Protein AF-0000000075741223 (afdb_homodimer)

Nearest PDB structures (foldseek):
  8ovc-assembly1_G  TM=4.569E-01  e=7.855E+00  Mycolicibacterium smegmatis
  8ovc-assembly1_G  TM=4.566E-01  e=6.751E+00  Mycolicibacterium smegmatis

Radius of gyration: 23.53 Å; Cα contacts (8 Å, |Δi|>4): 176; chains: 2; bounding box: 23×79×62 Å

Organism: Mycobacterium marinum (strain ATCC BAA-535 / M) (NCBI:txid216594)

Secondary structure (DSSP, 8-state):
-----TTHHHHHHHHHHHHHHHHT-TT---PPPP------SHHHHHHHHHHHHHHHHHHHHHHHHHHHHHHHHHHHHHHHHHHHHHHHHH-/----GGGHHHHHHHHHHHHHHHHT-TT---PPPP------SHHHHHHHHHHHHHHHHHHHHHHHHHHHHHHHHHHHHHHHHHHHHHHHHH-

Structure (mmCIF, N/CA/C/O backbone):
data_AF-0000000075741223-model_v1
#
loop_
_entity.id
_entity.type
_entity.pdbx_description
1 polymer 'PE domain-containing protein'
#
loop_
_atom_site.group_PDB
_atom_site.id
_atom_site.type_symbol
_atom_site.label_atom_id
_atom_site.label_alt_id
_atom_site.label_comp_id
_atom_site.label_asym_id
_atom_site.label_entity_id
_atom_site.label_seq_id
_atom_site.pdbx_PDB_ins_code
_atom_site.Cartn_x
_atom_site.Cartn_y
_atom_site.Cartn_z
_atom_site.occupancy
_atom_site.B_iso_or_equiv
_atom_site.auth_seq_id
_atom_site.auth_comp_id
_atom_site.auth_asym_id
_atom_site.auth_atom_id
_atom_site.pdbx_PDB_model_num
ATOM 1 N N . MET A 1 1 ? 2.566 -30.75 -32.719 1 28.47 1 MET A N 1
ATOM 2 C CA . MET A 1 1 ? 3.549 -29.875 -32.094 1 28.47 1 MET A CA 1
ATOM 3 C C . MET A 1 1 ? 3.016 -29.297 -30.781 1 28.47 1 MET A C 1
ATOM 5 O O . MET A 1 1 ? 2.068 -28.516 -30.781 1 28.47 1 MET A O 1
ATOM 9 N N . THR A 1 2 ? 2.672 -30.25 -29.703 1 33.34 2 THR A N 1
ATOM 10 C CA . THR A 1 2 ? 2.078 -29.875 -28.422 1 33.34 2 THR A CA 1
ATOM 11 C C . THR A 1 2 ? 2.852 -28.719 -27.797 1 33.34 2 THR A C 1
ATOM 13 O O . THR A 1 2 ? 4.059 -28.812 -27.578 1 33.34 2 THR A O 1
ATOM 16 N N . SER A 1 3 ? 2.814 -27.625 -28.375 1 39.47 3 SER A N 1
ATOM 17 C CA . SER A 1 3 ? 3.516 -26.438 -27.922 1 39.47 3 SER A CA 1
ATOM 18 C C . SER A 1 3 ? 3.719 -26.453 -26.406 1 39.47 3 SER A C 1
ATOM 20 O O . SER A 1 3 ? 2.76 -26.594 -25.656 1 39.47 3 SER A O 1
ATOM 22 N N . PRO A 1 4 ? 4.867 -26.969 -25.828 1 39.59 4 PRO A N 1
ATOM 23 C CA . PRO A 1 4 ? 5.242 -27.203 -24.438 1 39.59 4 PRO A CA 1
ATOM 24 C C . PRO A 1 4 ? 4.684 -26.125 -23.5 1 39.59 4 PRO A C 1
ATOM 26 O O . PRO A 1 4 ? 4.762 -24.938 -23.797 1 39.59 4 PRO A O 1
ATOM 29 N N . LEU A 1 5 ? 3.531 -26.281 -22.75 1 46 5 LEU A N 1
ATOM 30 C CA . LEU A 1 5 ? 2.814 -25.703 -21.609 1 46 5 LEU A CA 1
ATOM 31 C C . LEU A 1 5 ? 3.789 -25.156 -20.578 1 46 5 LEU A C 1
ATOM 33 O O . LEU A 1 5 ? 3.443 -25.016 -19.406 1 46 5 LEU A O 1
ATOM 37 N N . THR A 1 6 ? 5.098 -25.266 -20.984 1 51.19 6 THR A N 1
ATOM 38 C CA . THR A 1 6 ? 6.238 -25.203 -20.062 1 51.19 6 THR A CA 1
ATOM 39 C C . THR A 1 6 ? 6.234 -23.875 -19.297 1 51.19 6 THR A C 1
ATOM 41 O O . THR A 1 6 ? 6.836 -23.781 -18.219 1 51.19 6 THR A O 1
ATOM 44 N N . VAL A 1 7 ? 5.859 -22.75 -19.875 1 55.31 7 VAL A N 1
ATOM 45 C CA . VAL A 1 7 ? 6.078 -21.422 -19.297 1 55.31 7 VAL A CA 1
ATOM 46 C C . VAL A 1 7 ? 5.219 -21.25 -18.047 1 55.31 7 VAL A C 1
ATOM 48 O O . VAL A 1 7 ? 5.625 -20.578 -17.094 1 55.31 7 VAL A O 1
ATOM 51 N N . SER A 1 8 ? 4.266 -22.422 -17.844 1 76.94 8 SER A N 1
ATOM 52 C CA . SER A 1 8 ? 3.271 -22.078 -16.828 1 76.94 8 SER A CA 1
ATOM 53 C C . SER A 1 8 ? 3.836 -22.266 -15.422 1 76.94 8 SER A C 1
ATOM 55 O O . SER A 1 8 ? 3.699 -21.375 -14.578 1 76.94 8 SER A O 1
ATOM 57 N N . ILE A 1 9 ? 4.754 -23.391 -15.406 1 83.31 9 ILE A N 1
ATOM 58 C CA . ILE A 1 9 ? 5.203 -23.625 -14.039 1 83.31 9 ILE A CA 1
ATOM 59 C C . ILE A 1 9 ? 6.312 -22.641 -13.68 1 83.31 9 ILE A C 1
ATOM 61 O O . ILE A 1 9 ? 6.258 -21.969 -12.641 1 83.31 9 ILE A O 1
ATOM 65 N N . PRO A 1 10 ? 7.23 -22.422 -14.695 1 86.25 10 PRO A N 1
ATOM 66 C CA . PRO A 1 10 ? 8.266 -21.438 -14.383 1 86.25 10 PRO A CA 1
ATOM 67 C C . PRO A 1 10 ? 7.707 -20.031 -14.188 1 86.25 10 PRO A C 1
ATOM 69 O O . PRO A 1 10 ? 8.18 -19.281 -13.328 1 86.25 10 PRO A O 1
ATOM 72 N N . SER A 1 11 ? 6.711 -19.688 -14.969 1 86.81 11 SER A N 1
ATOM 73 C CA . SER A 1 11 ? 6.086 -18.375 -14.859 1 86.81 11 SER A CA 1
ATOM 74 C C . SER A 1 11 ? 5.367 -18.219 -13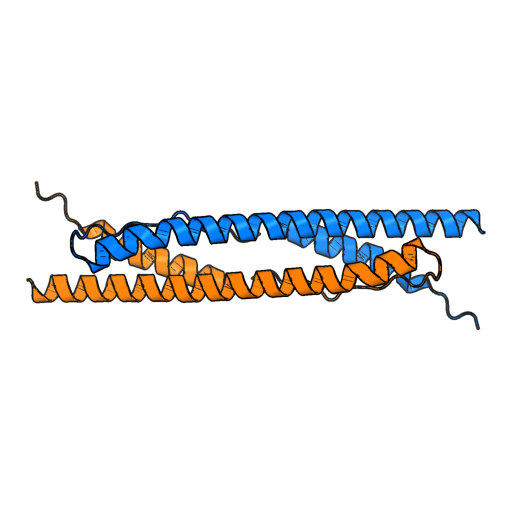.523 1 86.81 11 SER A C 1
ATOM 76 O O . SER A 1 11 ? 5.422 -17.156 -12.898 1 86.81 11 SER A O 1
ATOM 78 N N . LEU A 1 12 ? 4.695 -19.25 -13.094 1 88.94 12 LEU A N 1
ATOM 79 C CA . LEU A 1 12 ? 4.008 -19.219 -11.805 1 88.94 12 LEU A CA 1
ATOM 80 C C . LEU A 1 12 ? 5.008 -19.047 -10.664 1 88.94 12 LEU A C 1
ATOM 82 O O . LEU A 1 12 ? 4.766 -18.297 -9.719 1 88.94 12 LEU A O 1
ATOM 86 N N . ARG A 1 13 ? 6.074 -19.781 -10.82 1 91.62 13 ARG A N 1
ATOM 87 C CA . ARG A 1 13 ? 7.105 -19.688 -9.789 1 91.62 13 ARG A CA 1
ATOM 88 C C . ARG A 1 13 ? 7.719 -18.297 -9.75 1 91.62 13 ARG A C 1
ATOM 90 O O . ARG A 1 13 ? 7.973 -17.75 -8.672 1 91.62 13 ARG A O 1
ATOM 97 N N . THR A 1 14 ? 7.93 -17.766 -10.93 1 92.44 14 THR A N 1
ATOM 98 C CA . THR A 1 14 ? 8.492 -16.422 -11 1 92.44 14 THR A CA 1
ATOM 99 C C . THR A 1 14 ? 7.523 -15.398 -10.406 1 92.44 14 THR A C 1
ATOM 101 O O . THR A 1 14 ? 7.926 -14.539 -9.617 1 92.44 14 THR A O 1
ATOM 104 N N . ALA A 1 15 ? 6.25 -15.492 -10.734 1 91.62 15 ALA A N 1
ATOM 105 C CA . ALA A 1 15 ? 5.234 -14.586 -10.203 1 91.62 15 ALA A CA 1
ATOM 106 C C . ALA A 1 15 ? 5.141 -14.695 -8.688 1 91.62 15 ALA A C 1
ATOM 108 O O . ALA A 1 15 ? 5.047 -13.688 -7.988 1 91.62 15 ALA A O 1
ATOM 109 N N . ALA A 1 16 ? 5.145 -15.906 -8.219 1 94 16 ALA A N 1
ATOM 110 C CA . ALA A 1 16 ? 5.117 -16.125 -6.777 1 94 16 ALA A CA 1
ATOM 111 C C . ALA A 1 16 ? 6.305 -15.438 -6.102 1 94 16 ALA A C 1
ATOM 113 O O . ALA A 1 16 ? 6.152 -14.805 -5.059 1 94 16 ALA A O 1
ATOM 114 N N . GLY A 1 17 ? 7.449 -15.641 -6.73 1 95.56 17 GLY A N 1
ATOM 115 C CA . GLY A 1 17 ? 8.656 -15.039 -6.195 1 95.56 17 GLY A CA 1
ATOM 116 C C . GLY A 1 17 ? 8.602 -13.523 -6.172 1 95.56 17 GLY A C 1
ATOM 117 O O . GLY A 1 17 ? 9.062 -12.891 -5.219 1 95.56 17 GLY A O 1
ATOM 118 N N . GLU A 1 18 ? 8.07 -12.938 -7.168 1 94.25 18 GLU A N 1
ATOM 119 C CA . GLU A 1 18 ? 7.945 -11.484 -7.242 1 94.25 18 GLU A CA 1
ATOM 120 C C . GLU A 1 18 ? 7.004 -10.953 -6.164 1 94.25 18 GLU A C 1
ATOM 122 O O . GLU A 1 18 ? 7.316 -9.969 -5.492 1 94.25 18 GLU A O 1
ATOM 127 N N . LEU A 1 19 ? 5.867 -11.617 -5.996 1 95.62 19 LEU A N 1
ATOM 128 C CA . LEU A 1 19 ? 4.914 -11.203 -4.977 1 95.62 19 LEU A CA 1
ATOM 129 C C . LEU A 1 19 ? 5.5 -11.367 -3.58 1 95.62 19 LEU A C 1
ATOM 131 O O . LEU A 1 19 ? 5.281 -10.531 -2.705 1 95.62 19 LEU A O 1
ATOM 135 N N . PHE A 1 20 ? 6.23 -12.414 -3.41 1 97.12 20 PHE A N 1
ATOM 136 C CA . PHE A 1 20 ? 6.906 -12.641 -2.139 1 97.12 20 PHE A CA 1
ATOM 137 C C . PHE A 1 20 ? 7.898 -11.523 -1.843 1 97.12 20 PHE A C 1
ATOM 139 O O . PHE A 1 20 ? 7.93 -10.992 -0.731 1 97.12 20 PHE A O 1
ATOM 146 N N . ALA A 1 21 ? 8.625 -11.133 -2.848 1 96.25 21 ALA A N 1
ATOM 147 C CA . ALA A 1 21 ? 9.633 -10.086 -2.682 1 96.25 21 ALA A CA 1
ATOM 148 C C . ALA A 1 21 ? 8.992 -8.758 -2.301 1 96.25 21 ALA A C 1
ATOM 150 O O . ALA A 1 21 ? 9.492 -8.055 -1.417 1 96.25 21 ALA A O 1
ATOM 151 N N . ILE A 1 22 ? 7.902 -8.453 -2.896 1 95.12 22 ILE A N 1
ATOM 152 C CA . ILE A 1 22 ? 7.203 -7.211 -2.58 1 95.12 22 ILE A CA 1
ATOM 153 C C . ILE A 1 22 ? 6.684 -7.262 -1.146 1 95.12 22 ILE A C 1
ATOM 155 O O . ILE A 1 22 ? 6.859 -6.309 -0.381 1 95.12 22 ILE A O 1
ATOM 159 N N . SER A 1 23 ? 6.078 -8.383 -0.786 1 96.88 23 SER A N 1
ATOM 160 C CA . SER A 1 23 ? 5.387 -8.508 0.494 1 96.88 23 SER A CA 1
ATOM 161 C C . SER A 1 23 ? 6.375 -8.547 1.654 1 96.88 23 SER A C 1
ATOM 163 O O . SER A 1 23 ? 6.016 -8.242 2.793 1 96.88 23 SER A O 1
ATOM 165 N N . THR A 1 24 ? 7.621 -8.875 1.376 1 96.62 24 THR A N 1
ATOM 166 C CA . THR A 1 24 ? 8.586 -9.047 2.459 1 96.62 24 THR A CA 1
ATOM 167 C C . THR A 1 24 ? 9.695 -8 2.369 1 96.62 24 THR A C 1
ATOM 169 O O . THR A 1 24 ? 10.688 -8.078 3.092 1 96.62 24 THR A O 1
ATOM 172 N N . ALA A 1 25 ? 9.555 -7.078 1.472 1 92.5 25 ALA A N 1
ATOM 173 C CA . ALA A 1 25 ? 10.57 -6.047 1.272 1 92.5 25 ALA A CA 1
ATOM 174 C C . ALA A 1 25 ? 10.734 -5.191 2.525 1 92.5 25 ALA A C 1
ATOM 176 O O . ALA A 1 25 ? 9.742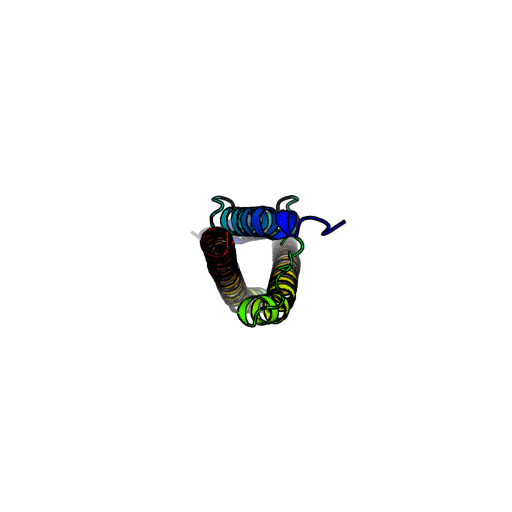 -4.793 3.148 1 92.5 25 ALA A O 1
ATOM 177 N N . ALA A 1 26 ? 11.914 -4.844 2.811 1 88.44 26 ALA A N 1
ATOM 178 C CA . ALA A 1 26 ? 12.211 -4.004 3.969 1 88.44 26 ALA A CA 1
ATOM 179 C C . ALA A 1 26 ? 11.688 -2.586 3.764 1 88.44 26 ALA A C 1
ATOM 181 O O . ALA A 1 26 ? 11.383 -1.884 4.73 1 88.44 26 ALA A O 1
ATOM 182 N N . ASP A 1 27 ? 11.562 -2.283 2.529 1 85.06 27 ASP A N 1
ATOM 183 C CA . ASP A 1 27 ? 11.18 -0.907 2.23 1 85.06 27 ASP A CA 1
ATOM 184 C C . ASP A 1 27 ? 9.703 -0.821 1.849 1 85.06 27 ASP A C 1
ATOM 186 O O . ASP A 1 27 ? 9.273 0.137 1.198 1 85.06 27 ASP A O 1
ATOM 190 N N . PHE A 1 28 ? 8.93 -1.905 2.275 1 92.25 28 PHE A N 1
ATOM 191 C CA . PHE A 1 28 ? 7.484 -1.735 2.148 1 92.25 28 PHE A CA 1
ATOM 192 C C . PHE A 1 28 ? 7.02 -0.486 2.887 1 92.25 28 PHE A C 1
ATOM 194 O O . PHE A 1 28 ? 7.453 -0.226 4.012 1 92.25 28 PHE A O 1
ATOM 201 N N . PRO A 1 29 ? 6.191 0.267 2.209 1 91.38 29 PRO A N 1
ATOM 202 C CA . PRO A 1 29 ? 5.879 1.568 2.805 1 91.38 29 PRO A CA 1
ATOM 203 C C . PRO A 1 29 ? 5.277 1.449 4.203 1 91.38 29 PRO A C 1
ATOM 205 O O . PRO A 1 29 ? 4.492 0.534 4.465 1 91.38 29 PRO A O 1
ATOM 208 N N . ARG A 1 30 ? 5.812 2.383 4.992 1 89.62 30 ARG A N 1
ATOM 209 C CA . ARG A 1 30 ? 5.227 2.611 6.309 1 89.62 30 ARG A CA 1
ATOM 210 C C . ARG A 1 30 ? 4.793 4.062 6.469 1 89.62 30 ARG A C 1
ATOM 212 O O . ARG A 1 30 ? 5.43 4.973 5.93 1 89.62 30 ARG A O 1
ATOM 219 N N . ILE A 1 31 ? 3.697 4.117 7.145 1 90.56 31 ILE A N 1
ATOM 220 C CA . ILE A 1 31 ? 3.189 5.461 7.395 1 90.56 31 ILE A CA 1
ATOM 221 C C . ILE A 1 31 ? 3.695 5.965 8.742 1 90.56 31 ILE A C 1
ATOM 223 O O . ILE A 1 31 ? 3.518 5.297 9.766 1 90.56 31 ILE A O 1
ATOM 227 N N . PRO A 1 32 ? 4.41 7.09 8.695 1 85.94 32 PRO A N 1
ATOM 228 C CA . PRO A 1 32 ? 4.918 7.641 9.953 1 85.94 32 PRO A CA 1
ATOM 229 C C . PRO A 1 32 ? 3.805 7.945 10.953 1 85.94 32 PRO A C 1
ATOM 231 O O . PRO A 1 32 ? 2.637 8.055 10.57 1 85.94 32 PRO A O 1
ATOM 234 N N . PRO A 1 33 ? 4.477 8.125 12.109 1 83.12 33 PRO A N 1
ATOM 235 C CA . PRO A 1 33 ? 3.475 8.578 13.086 1 83.12 33 PRO A CA 1
ATOM 236 C C . PRO A 1 33 ? 3.006 10.008 12.82 1 83.12 33 PRO A C 1
ATOM 238 O O . PRO A 1 33 ? 3.748 10.812 12.258 1 83.12 33 PRO A O 1
ATOM 241 N N . GLY A 1 34 ? 1.738 10.219 12.984 1 80.38 34 GLY A N 1
ATOM 242 C CA . GLY A 1 34 ? 1.125 11.516 12.766 1 80.38 34 GLY A CA 1
ATOM 243 C C . GLY A 1 34 ? 1.627 12.586 13.719 1 80.38 34 GLY A C 1
ATOM 244 O O . GLY A 1 34 ? 2.389 12.289 14.641 1 80.38 34 GLY A O 1
ATOM 245 N N . VAL A 1 35 ? 1.582 13.836 13.281 1 83.56 35 VAL A N 1
ATOM 246 C CA . VAL A 1 35 ? 1.829 15.008 14.125 1 83.56 35 VAL A CA 1
ATOM 247 C C . VAL A 1 35 ? 0.513 15.727 14.398 1 83.56 35 VAL A C 1
ATOM 249 O O . VAL A 1 35 ? -0.457 15.578 13.656 1 83.56 35 VAL A O 1
ATOM 252 N N . LEU A 1 36 ? 0.63 16.375 15.594 1 81.75 36 LEU A N 1
ATOM 253 C CA . LEU A 1 36 ? -0.555 17.156 15.938 1 81.75 36 LEU A CA 1
ATOM 254 C C . LEU A 1 36 ? -0.271 18.656 15.844 1 81.75 36 LEU A C 1
ATOM 256 O O . LEU A 1 36 ? 0.874 19.078 16 1 81.75 36 LEU A O 1
ATOM 260 N N . ALA A 1 37 ? -1.399 19.328 15.461 1 78.19 37 ALA A N 1
ATOM 261 C CA . ALA A 1 37 ? -1.332 20.781 15.523 1 78.19 37 ALA A CA 1
ATOM 262 C C . ALA A 1 37 ? -1.418 21.281 16.969 1 78.19 37 ALA A C 1
ATOM 264 O O . ALA A 1 37 ? -2.119 20.688 17.781 1 78.19 37 ALA A O 1
ATOM 265 N N . ILE A 1 38 ? -0.742 22.375 17.328 1 75.31 38 ILE A N 1
ATOM 266 C CA . ILE A 1 38 ? -0.696 22.875 18.703 1 75.31 38 ILE A CA 1
ATOM 267 C C . ILE A 1 38 ? -1.797 23.922 18.906 1 75.31 38 ILE A C 1
ATOM 269 O O . ILE A 1 38 ? -2.139 24.25 20.031 1 75.31 38 ILE A O 1
ATOM 273 N N . GLY A 1 39 ? -2.383 24.375 17.844 1 72.25 39 GLY A N 1
ATOM 274 C CA . GLY A 1 39 ? -3.379 25.422 17.953 1 72.25 39 GLY A CA 1
ATOM 275 C C . GLY A 1 39 ? -4.684 24.953 18.562 1 72.25 39 GLY A C 1
ATOM 276 O O . GLY A 1 39 ? -4.965 23.75 18.578 1 72.25 39 GLY A O 1
ATOM 277 N N . THR A 1 40 ? -5.371 25.922 19.203 1 79.69 40 THR A N 1
ATOM 278 C CA . THR A 1 40 ? -6.66 25.625 19.812 1 79.69 40 THR A CA 1
ATOM 279 C C . THR A 1 40 ? -7.805 26.156 18.953 1 79.69 40 THR A C 1
ATOM 281 O O . THR A 1 40 ? -8.977 26.031 19.312 1 79.69 40 THR A O 1
ATOM 284 N N . ASP A 1 41 ? -7.418 26.703 17.812 1 78.88 41 ASP A N 1
ATOM 285 C CA . ASP A 1 41 ? -8.445 27.203 16.906 1 78.88 41 ASP A CA 1
ATOM 286 C C . ASP A 1 41 ? -9.195 26.047 16.234 1 78.88 41 ASP A C 1
ATOM 288 O O . ASP A 1 41 ? -8.758 24.891 16.297 1 78.88 41 ASP A O 1
ATOM 292 N N . PRO A 1 42 ? -10.383 26.328 15.641 1 81.81 42 PRO A N 1
ATOM 293 C CA . PRO A 1 42 ? -11.211 25.281 15.062 1 81.81 42 PRO A CA 1
ATOM 294 C C . PRO A 1 42 ? -10.477 24.469 13.992 1 81.81 42 PRO A C 1
ATOM 296 O O . PRO A 1 42 ? -10.68 23.25 13.891 1 81.81 42 PRO A O 1
ATOM 299 N N . ALA A 1 43 ? -9.68 25 13.25 1 75.44 43 ALA A N 1
ATOM 300 C CA . ALA A 1 43 ? -8.93 24.281 12.219 1 75.44 43 ALA A CA 1
ATOM 301 C C . ALA A 1 43 ? -7.957 23.297 12.844 1 75.44 43 ALA A C 1
ATOM 303 O O . ALA A 1 43 ? -7.836 22.156 12.383 1 75.44 43 ALA A O 1
ATOM 304 N N . SER A 1 44 ? -7.305 23.688 13.859 1 79.94 44 SER A N 1
ATOM 305 C CA . SER A 1 44 ? -6.379 22.828 14.578 1 79.94 44 SER A CA 1
ATOM 306 C C . SER A 1 44 ? -7.113 21.641 15.219 1 79.94 44 SER A C 1
ATOM 308 O O . SER A 1 44 ? -6.648 20.5 15.148 1 79.94 44 SER A O 1
ATOM 310 N N . VAL A 1 45 ? -8.148 21.969 15.789 1 83.81 45 VAL A N 1
ATOM 311 C CA . VAL A 1 45 ? -8.945 20.938 16.453 1 83.81 45 VAL A CA 1
ATOM 312 C C . VAL A 1 45 ? -9.438 19.922 15.422 1 83.81 45 VAL A C 1
ATOM 314 O O . VAL A 1 45 ? -9.352 18.719 15.648 1 83.81 45 VAL A O 1
ATOM 317 N N . HIS A 1 46 ? -9.914 20.438 14.281 1 84.19 46 HIS A N 1
ATOM 318 C CA . HIS A 1 46 ? -10.375 19.578 13.203 1 84.19 46 HIS A CA 1
ATOM 319 C C . HIS A 1 46 ? -9.242 18.703 12.68 1 84.19 46 HIS A C 1
ATOM 321 O O . HIS A 1 46 ? -9.422 17.5 12.492 1 84.19 46 HIS A O 1
ATOM 327 N N . PHE A 1 47 ? -8.109 19.281 12.492 1 83.69 47 PHE A N 1
ATOM 328 C CA . PHE A 1 47 ? -6.938 18.547 12.031 1 83.69 47 PHE A CA 1
ATOM 329 C C . PHE A 1 47 ? -6.566 17.438 13.008 1 83.69 47 PHE A C 1
ATOM 331 O O . PHE A 1 47 ? -6.312 16.297 12.609 1 83.69 47 PHE A O 1
ATOM 338 N N . ASN A 1 48 ? -6.535 17.734 14.258 1 86.12 48 ASN A N 1
ATOM 339 C CA . ASN A 1 48 ? -6.105 16.797 15.297 1 86.12 48 ASN A CA 1
ATOM 340 C C . ASN A 1 48 ? -7.105 15.664 15.477 1 86.12 48 ASN A C 1
ATOM 342 O O . ASN A 1 48 ? -6.734 14.57 15.914 1 86.12 48 ASN A O 1
ATOM 346 N N . ARG A 1 49 ? -8.266 15.914 15.039 1 88.12 49 ARG A N 1
ATOM 347 C CA . ARG A 1 49 ? -9.289 14.875 15.125 1 88.12 49 ARG A CA 1
ATOM 348 C C . ARG A 1 49 ? -9.203 13.922 13.938 1 88.12 49 ARG A C 1
ATOM 350 O O . ARG A 1 49 ? -9.297 12.703 14.109 1 88.12 49 ARG A O 1
ATOM 357 N N . LEU A 1 50 ? -8.883 14.406 12.766 1 86.88 50 LEU A N 1
ATOM 358 C CA . LEU A 1 50 ? -9.039 13.609 11.555 1 86.88 50 LEU A CA 1
ATOM 359 C C . LEU A 1 50 ? -7.711 12.977 11.141 1 86.88 50 LEU A C 1
ATOM 361 O O . LEU A 1 50 ? -7.68 11.828 10.695 1 86.88 50 LEU A O 1
ATOM 365 N N . SER A 1 51 ? -6.648 13.68 11.414 1 89.5 51 SER A N 1
ATOM 366 C CA . SER A 1 51 ? -5.371 13.273 10.844 1 89.5 51 SER A CA 1
ATOM 367 C C . SER A 1 51 ? -4.887 11.961 11.445 1 89.5 51 SER A C 1
ATOM 369 O O . SER A 1 51 ? -4.543 11.023 10.719 1 89.5 51 SER A O 1
ATOM 371 N N . PRO A 1 52 ? -4.941 11.82 12.82 1 88.5 52 PRO A N 1
ATOM 372 C CA . PRO A 1 52 ? -4.484 10.555 13.391 1 88.5 52 PRO A CA 1
ATOM 373 C C . PRO A 1 52 ? -5.332 9.367 12.945 1 88.5 52 PRO A C 1
ATOM 375 O O . PRO A 1 52 ? -4.801 8.281 12.68 1 88.5 52 PRO A O 1
ATOM 378 N N . ALA A 1 53 ? -6.555 9.602 12.828 1 91.69 53 ALA A N 1
ATOM 379 C CA . ALA A 1 53 ? -7.453 8.523 12.414 1 91.69 53 ALA A CA 1
ATOM 380 C C . ALA A 1 53 ? -7.188 8.125 10.969 1 91.69 53 ALA A C 1
ATOM 382 O O . ALA A 1 53 ? -7.164 6.934 10.641 1 91.69 53 ALA A O 1
ATOM 383 N N . MET A 1 54 ? -6.953 9.078 10.188 1 94.06 54 MET A N 1
ATOM 384 C CA . MET A 1 54 ? -6.684 8.82 8.773 1 94.06 54 MET A CA 1
ATOM 385 C C . MET A 1 54 ? -5.355 8.086 8.609 1 94.06 54 MET A C 1
ATOM 387 O O . MET A 1 54 ? -5.277 7.098 7.867 1 94.06 54 MET A O 1
ATOM 391 N N . LEU A 1 55 ? -4.434 8.523 9.297 1 94.12 55 LEU A N 1
ATOM 392 C CA . LEU A 1 55 ? -3.121 7.887 9.211 1 94.12 55 LEU A CA 1
ATOM 393 C C . LEU A 1 55 ? -3.182 6.445 9.711 1 94.12 55 LEU A C 1
ATOM 395 O O . LEU A 1 55 ? -2.578 5.551 9.109 1 94.12 55 LEU A O 1
ATOM 399 N N . GLY A 1 56 ? -3.875 6.23 10.789 1 93.88 56 GLY A N 1
ATOM 400 C CA . GLY A 1 56 ? -4.059 4.887 11.305 1 93.88 56 GLY A CA 1
ATOM 401 C C . GLY A 1 56 ? -4.75 3.957 10.328 1 93.88 56 GLY A C 1
ATOM 402 O O . GLY A 1 56 ? -4.328 2.814 10.141 1 93.88 56 GLY A O 1
ATOM 403 N N . THR A 1 57 ? -5.797 4.477 9.711 1 95.94 57 THR A N 1
ATOM 404 C CA . THR A 1 57 ? -6.559 3.705 8.727 1 95.94 57 THR A CA 1
ATOM 405 C C . THR A 1 57 ? -5.688 3.346 7.531 1 95.94 57 THR A C 1
ATOM 407 O O . THR A 1 57 ? -5.699 2.201 7.066 1 95.94 57 THR A O 1
ATOM 410 N N . LEU A 1 58 ? -4.91 4.285 7.121 1 96.06 58 LEU A N 1
ATOM 411 C CA . LEU A 1 58 ? -4.047 4.059 5.965 1 96.06 58 LEU A CA 1
ATOM 412 C C . LEU A 1 58 ? -2.961 3.037 6.289 1 96.06 58 LEU A C 1
ATOM 414 O O . LEU A 1 58 ? -2.629 2.191 5.457 1 96.06 58 LEU A O 1
ATOM 418 N N . ASN A 1 59 ? -2.48 3.115 7.465 1 95.62 59 ASN A N 1
ATOM 419 C CA . ASN A 1 59 ? -1.484 2.139 7.895 1 95.62 59 ASN A CA 1
ATOM 420 C C . ASN A 1 59 ? -2.066 0.729 7.941 1 95.62 59 ASN A C 1
ATOM 422 O O . ASN A 1 59 ? -1.433 -0.224 7.488 1 95.62 59 ASN A O 1
ATOM 426 N N . ALA A 1 60 ? -3.18 0.613 8.438 1 96.69 60 ALA A N 1
ATOM 427 C CA . ALA A 1 60 ? -3.834 -0.69 8.531 1 96.69 60 ALA A CA 1
ATOM 428 C C . ALA A 1 60 ? -4.121 -1.256 7.141 1 96.69 60 ALA A C 1
ATOM 430 O O . ALA A 1 60 ? -3.975 -2.459 6.91 1 96.69 60 ALA A O 1
ATOM 431 N N . ARG A 1 61 ? -4.484 -0.413 6.27 1 97.31 61 ARG A N 1
ATOM 432 C CA . ARG A 1 61 ? -4.781 -0.85 4.91 1 97.31 61 ARG A CA 1
ATOM 433 C C . ARG A 1 61 ? -3.512 -1.302 4.191 1 97.31 61 ARG A C 1
ATOM 435 O O . ARG A 1 61 ? -3.523 -2.297 3.467 1 97.31 61 ARG A O 1
ATOM 442 N N . LEU A 1 62 ? -2.477 -0.607 4.465 1 96.69 62 LEU A N 1
ATOM 443 C CA . LEU A 1 62 ? -1.199 -0.993 3.877 1 96.69 62 LEU A CA 1
ATOM 444 C C . LEU A 1 62 ? -0.748 -2.352 4.402 1 96.69 62 LEU A C 1
ATOM 446 O O . LEU A 1 62 ? -0.311 -3.207 3.629 1 96.69 62 LEU A O 1
ATOM 450 N N . LEU A 1 63 ? -0.938 -2.58 5.633 1 96.44 63 LEU A N 1
ATOM 451 C CA . LEU A 1 63 ? -0.559 -3.85 6.246 1 96.44 63 LEU A CA 1
ATOM 452 C C . LEU A 1 63 ? -1.421 -4.988 5.711 1 96.44 63 LEU A C 1
ATOM 454 O O . LEU A 1 63 ? -0.923 -6.094 5.477 1 96.44 63 LEU A O 1
ATOM 458 N N . ALA A 1 64 ? -2.643 -4.734 5.512 1 97.44 64 ALA A N 1
ATOM 459 C CA . ALA A 1 64 ? -3.549 -5.746 4.98 1 97.44 64 ALA A CA 1
ATOM 460 C C . ALA A 1 64 ? -3.16 -6.137 3.557 1 97.44 64 ALA A C 1
ATOM 462 O O . ALA A 1 64 ? -3.229 -7.312 3.189 1 97.44 64 ALA A O 1
ATOM 463 N N . ILE A 1 65 ? -2.77 -5.156 2.777 1 97.31 65 ILE A N 1
ATOM 464 C CA . ILE A 1 65 ? -2.322 -5.438 1.418 1 97.31 65 ILE A CA 1
ATOM 465 C C . ILE A 1 65 ? -1.045 -6.273 1.457 1 97.31 65 ILE A C 1
ATOM 467 O O . ILE A 1 65 ? -0.904 -7.242 0.704 1 97.31 65 ILE A O 1
ATOM 471 N N . GLN A 1 66 ? -0.175 -5.93 2.318 1 96.69 66 GLN A N 1
ATOM 472 C CA . GLN A 1 66 ? 1.068 -6.676 2.477 1 96.69 66 GLN A CA 1
ATOM 473 C C . GLN A 1 66 ? 0.792 -8.141 2.803 1 96.69 66 GLN A C 1
ATOM 475 O O . GLN A 1 66 ? 1.374 -9.039 2.191 1 96.69 66 GLN A O 1
ATOM 480 N N . LYS A 1 67 ? -0.069 -8.398 3.674 1 97.69 67 LYS A N 1
ATOM 481 C CA . LYS A 1 67 ? -0.427 -9.758 4.07 1 97.69 67 LYS A CA 1
ATOM 482 C C . LYS A 1 67 ? -1.09 -10.508 2.922 1 97.69 67 LYS A C 1
ATOM 484 O O . LYS A 1 67 ? -0.827 -11.695 2.715 1 97.69 67 LYS A O 1
ATOM 489 N N . ALA A 1 68 ? -1.928 -9.836 2.223 1 96.75 68 ALA A N 1
ATOM 490 C CA . ALA A 1 68 ? -2.611 -10.461 1.091 1 96.75 68 ALA A CA 1
ATOM 491 C C . ALA A 1 68 ? -1.618 -10.859 0.005 1 96.75 68 ALA A C 1
ATOM 493 O O . ALA A 1 68 ? -1.739 -11.938 -0.586 1 96.75 68 ALA A O 1
ATOM 494 N N . LEU A 1 69 ? -0.653 -10.008 -0.261 1 96.5 69 LEU A N 1
ATOM 495 C CA . LEU A 1 69 ? 0.383 -10.32 -1.24 1 96.5 69 LEU A CA 1
ATOM 496 C C . LEU A 1 69 ? 1.187 -11.547 -0.815 1 96.5 69 LEU A C 1
ATOM 498 O O . LEU A 1 69 ? 1.488 -12.406 -1.64 1 96.5 69 LEU A O 1
ATOM 502 N N . PHE A 1 70 ? 1.474 -11.641 0.424 1 97.31 70 PHE A N 1
ATOM 503 C CA . PHE A 1 70 ? 2.221 -12.773 0.962 1 97.31 70 PHE A CA 1
ATOM 504 C C . PHE A 1 70 ? 1.442 -14.07 0.782 1 97.31 70 PHE A C 1
ATOM 506 O O . PHE A 1 70 ? 1.992 -15.07 0.315 1 97.31 70 PHE A O 1
ATOM 513 N N . GLN A 1 71 ? 0.18 -13.984 1.079 1 94.88 71 GLN A N 1
ATOM 514 C CA . GLN A 1 71 ? -0.654 -15.18 0.968 1 94.88 71 GLN A CA 1
ATOM 515 C C . GLN A 1 71 ? -0.818 -15.594 -0.49 1 94.88 71 GLN A C 1
ATOM 517 O O . GLN A 1 71 ? -0.752 -16.781 -0.808 1 94.88 71 GLN A O 1
ATOM 522 N N . LEU A 1 72 ? -1.021 -14.625 -1.303 1 93.38 72 LEU A N 1
ATOM 523 C CA . LEU A 1 72 ? -1.168 -14.938 -2.719 1 93.38 72 LEU A CA 1
ATOM 524 C C . LEU A 1 72 ? 0.114 -15.547 -3.277 1 93.38 72 LEU A C 1
ATOM 526 O O . LEU A 1 72 ? 0.065 -16.484 -4.07 1 93.38 72 LEU A O 1
ATOM 530 N N . SER A 1 73 ? 1.216 -14.984 -2.879 1 95.06 73 SER A N 1
ATOM 531 C CA . SER A 1 73 ? 2.496 -15.539 -3.307 1 95.06 73 SER A CA 1
ATOM 532 C C . SER A 1 73 ? 2.623 -17 -2.906 1 95.06 73 SER A C 1
ATOM 534 O O . SER A 1 73 ? 3.076 -17.828 -3.701 1 95.06 73 SER A O 1
ATOM 536 N N . ASN A 1 74 ? 2.217 -17.328 -1.695 1 93.69 74 ASN A N 1
ATOM 537 C CA . ASN A 1 74 ? 2.262 -18.703 -1.215 1 93.69 74 ASN A CA 1
ATOM 538 C C . ASN A 1 74 ? 1.324 -19.609 -2.012 1 93.69 74 ASN A C 1
ATOM 540 O O . ASN A 1 74 ? 1.672 -20.734 -2.326 1 93.69 74 ASN A O 1
ATOM 544 N N . ASP A 1 75 ? 0.193 -19.094 -2.232 1 89 75 ASP A N 1
ATOM 545 C CA . ASP A 1 75 ? -0.775 -19.859 -3.014 1 89 75 ASP A CA 1
ATOM 546 C C . ASP A 1 75 ? -0.225 -20.188 -4.398 1 89 75 ASP A C 1
ATOM 548 O O . ASP A 1 75 ? -0.386 -21.31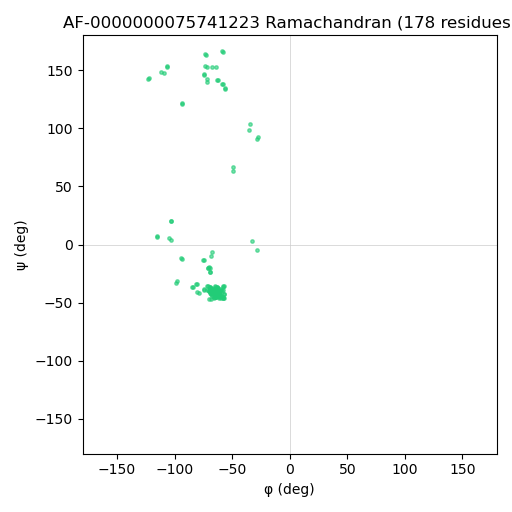2 -4.887 1 89 75 ASP A O 1
ATOM 552 N N . MET A 1 76 ? 0.442 -19.328 -5.031 1 90.31 76 MET A N 1
ATOM 553 C CA . MET A 1 76 ? 1.008 -19.516 -6.363 1 90.31 76 MET A CA 1
ATOM 554 C C . MET A 1 76 ? 2.172 -20.5 -6.324 1 90.31 76 MET A C 1
ATOM 556 O O . MET A 1 76 ? 2.301 -21.359 -7.211 1 90.31 76 MET A O 1
ATOM 560 N N . ALA A 1 77 ? 2.988 -20.406 -5.293 1 92.25 77 ALA A N 1
ATOM 561 C CA . ALA A 1 77 ? 4.105 -21.328 -5.137 1 92.25 77 ALA A CA 1
ATOM 562 C C . ALA A 1 77 ? 3.607 -22.766 -4.926 1 92.25 77 ALA A C 1
ATOM 564 O O . ALA A 1 77 ? 4.16 -23.703 -5.488 1 92.25 77 ALA A O 1
ATOM 565 N N . ALA A 1 78 ? 2.607 -22.859 -4.137 1 88.31 78 ALA A N 1
ATOM 566 C CA . ALA A 1 78 ? 2.018 -24.172 -3.891 1 88.31 78 ALA A CA 1
ATOM 567 C C . ALA A 1 78 ? 1.423 -24.75 -5.168 1 88.31 78 ALA A C 1
ATOM 569 O O . ALA A 1 78 ? 1.558 -25.953 -5.434 1 88.31 78 ALA A O 1
ATOM 570 N N . ALA A 1 79 ? 0.778 -23.922 -5.934 1 85.62 79 ALA A N 1
ATOM 571 C CA . ALA A 1 79 ? 0.217 -24.375 -7.207 1 85.62 79 ALA A CA 1
ATOM 572 C C . ALA A 1 79 ? 1.315 -24.844 -8.156 1 85.62 79 ALA A C 1
ATOM 574 O O . ALA A 1 79 ? 1.178 -25.875 -8.805 1 85.62 79 ALA A O 1
ATOM 575 N N . ALA A 1 80 ? 2.402 -24.125 -8.219 1 88.06 80 ALA A N 1
ATOM 576 C CA . ALA A 1 80 ? 3.521 -24.516 -9.078 1 88.06 80 ALA A CA 1
ATOM 577 C C . ALA A 1 80 ? 4.09 -25.875 -8.664 1 88.06 80 ALA A C 1
ATOM 579 O O . ALA A 1 80 ? 4.395 -26.703 -9.516 1 88.06 80 ALA A O 1
ATOM 580 N N . ARG A 1 81 ? 4.223 -26.078 -7.391 1 87.62 81 ARG A N 1
ATOM 581 C CA . ARG A 1 81 ? 4.723 -27.344 -6.875 1 87.62 81 ARG A CA 1
ATOM 582 C C . ARG A 1 81 ? 3.779 -28.5 -7.227 1 87.62 81 ARG A C 1
ATOM 584 O O . ARG A 1 81 ? 4.223 -29.578 -7.629 1 87.62 81 ARG A O 1
ATOM 591 N N . ALA A 1 82 ? 2.572 -28.281 -7.055 1 82.75 82 ALA A N 1
ATOM 592 C CA . ALA A 1 82 ? 1.575 -29.297 -7.371 1 82.75 82 ALA A CA 1
ATOM 593 C C . ALA A 1 82 ? 1.633 -29.688 -8.844 1 82.75 82 ALA A C 1
ATOM 595 O O . ALA A 1 82 ? 1.546 -30.859 -9.188 1 82.75 82 ALA A O 1
ATOM 596 N N . TYR A 1 83 ? 1.857 -28.656 -9.633 1 81.12 83 TYR A N 1
ATOM 597 C CA . TYR A 1 83 ? 1.935 -28.922 -11.07 1 81.12 83 TYR A CA 1
ATOM 598 C C . TYR A 1 83 ? 3.207 -29.688 -11.414 1 81.12 83 TYR A C 1
ATOM 600 O O . TYR A 1 83 ? 3.193 -30.578 -12.273 1 81.12 83 TYR A O 1
ATOM 608 N N . GLN A 1 84 ? 4.23 -29.391 -10.836 1 83.88 84 GLN A N 1
ATOM 609 C CA . GLN A 1 84 ? 5.492 -30.078 -11.055 1 83.88 84 GLN A CA 1
ATOM 610 C C . GLN A 1 84 ? 5.387 -31.547 -10.656 1 83.88 84 GLN A C 1
ATOM 612 O O . GLN A 1 84 ? 5.875 -32.438 -11.359 1 83.88 84 GLN A O 1
ATOM 617 N N . GLU A 1 85 ? 4.73 -31.797 -9.57 1 83.56 85 GLU A N 1
ATOM 618 C CA . GLU A 1 85 ? 4.555 -33.156 -9.086 1 83.56 85 GLU A CA 1
ATOM 619 C C . GLU A 1 85 ? 3.648 -33.969 -10.008 1 83.56 85 GLU A C 1
ATOM 621 O O . GLU A 1 85 ? 3.91 -35.125 -10.281 1 83.56 85 GLU A O 1
ATOM 626 N N . ALA A 1 86 ? 2.631 -33.344 -10.484 1 77.38 86 ALA A N 1
ATOM 627 C CA . ALA A 1 86 ? 1.728 -34 -11.422 1 77.38 86 ALA A CA 1
ATOM 628 C C . ALA A 1 86 ? 2.441 -34.344 -12.727 1 77.38 86 ALA A C 1
ATOM 630 O O . ALA A 1 86 ? 2.229 -35.406 -13.305 1 77.38 86 ALA A O 1
ATOM 631 N N . ASP A 1 87 ? 3.217 -33.406 -13.188 1 75.88 87 ASP A N 1
ATOM 632 C CA . ASP A 1 87 ? 3.98 -33.656 -14.414 1 75.88 87 ASP A CA 1
ATOM 633 C C . ASP A 1 87 ? 4.973 -34.781 -14.219 1 75.88 87 ASP A C 1
ATOM 635 O O . ASP A 1 87 ? 5.152 -35.625 -15.109 1 75.88 87 ASP A O 1
ATOM 639 N N . ALA A 1 88 ? 5.551 -34.875 -13.125 1 77.69 88 ALA A N 1
ATOM 640 C CA . ALA A 1 88 ? 6.539 -35.906 -12.828 1 77.69 88 ALA A CA 1
ATOM 641 C C . ALA A 1 88 ? 5.871 -37.281 -12.6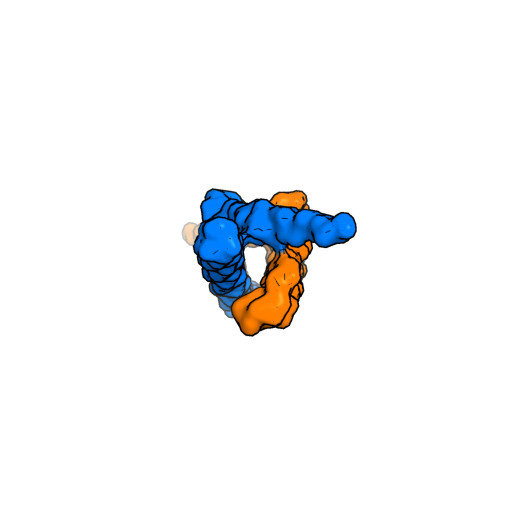72 1 77.69 88 ALA A C 1
ATOM 643 O O . ALA A 1 88 ? 6.449 -38.281 -13.047 1 77.69 88 ALA A O 1
ATOM 644 N N . ALA A 1 89 ? 4.727 -37.219 -12.125 1 78.25 89 ALA A N 1
ATOM 645 C CA . ALA A 1 89 ? 4.004 -38.469 -11.914 1 78.25 89 ALA A CA 1
ATOM 646 C C . ALA A 1 89 ? 3.43 -39 -13.219 1 78.25 89 ALA A C 1
ATOM 648 O O . ALA A 1 89 ? 3.18 -40.188 -13.359 1 78.25 89 ALA A O 1
ATOM 649 N N . GLY A 1 90 ? 2.998 -38 -13.906 1 64.12 90 GLY A N 1
ATOM 650 C CA . GLY A 1 90 ? 2.422 -38.406 -15.172 1 64.12 90 GLY A CA 1
ATOM 651 C C . GLY A 1 90 ? 3.467 -38.812 -16.203 1 64.12 90 GLY A C 1
ATOM 652 O O . GLY A 1 90 ? 3.135 -39.375 -17.25 1 64.12 90 GLY A O 1
ATOM 653 N N . ARG A 1 91 ? 4.801 -38.5 -15.984 1 53.62 91 ARG A N 1
ATOM 654 C CA . ARG A 1 91 ? 5.875 -38.969 -16.844 1 53.62 91 ARG A CA 1
ATOM 655 C C . ARG A 1 91 ? 6.422 -40.312 -16.375 1 53.62 91 ARG A C 1
ATOM 657 O O . ARG A 1 91 ? 6.371 -40.594 -15.18 1 53.62 91 ARG A O 1
ATOM 664 N N . MET B 1 1 ? 6.809 30.969 31.094 1 29.83 1 MET B N 1
ATOM 665 C CA . MET B 1 1 ? 7.641 30.234 30.141 1 29.83 1 MET B CA 1
ATOM 666 C C . MET B 1 1 ? 6.797 29.688 29 1 29.83 1 MET B C 1
ATOM 668 O O . MET B 1 1 ? 5.961 28.812 29.203 1 29.83 1 MET B O 1
ATOM 672 N N . THR B 1 2 ? 6.078 30.641 28.109 1 34.06 2 THR B N 1
ATOM 673 C CA . THR B 1 2 ? 5.211 30.219 27.016 1 34.06 2 THR B CA 1
ATOM 674 C C . THR B 1 2 ? 5.91 29.188 26.141 1 34.06 2 THR B C 1
ATOM 676 O O . THR B 1 2 ? 6.977 29.453 25.594 1 34.06 2 THR B O 1
ATOM 679 N N . SER B 1 3 ? 6.203 28.125 26.656 1 39.88 3 SER B N 1
ATOM 680 C CA . SER B 1 3 ? 6.887 27.078 25.906 1 39.88 3 SER B CA 1
ATOM 681 C C . SER B 1 3 ? 6.559 27.141 24.422 1 39.88 3 SER B C 1
ATOM 683 O O . SER B 1 3 ? 5.391 27.141 24.031 1 39.88 3 SER B O 1
ATOM 685 N N . PRO B 1 4 ? 7.32 27.875 23.516 1 40.22 4 PRO B N 1
ATOM 686 C CA . PRO B 1 4 ? 7.125 28.219 22.109 1 40.22 4 PRO B CA 1
ATOM 687 C C . PRO B 1 4 ? 6.434 27.109 21.328 1 40.22 4 PRO B C 1
ATOM 689 O O . PRO B 1 4 ? 6.762 25.922 21.5 1 40.22 4 PRO B O 1
ATOM 692 N N . LEU B 1 5 ? 5.082 27.125 20.938 1 46.69 5 LEU B N 1
ATOM 693 C CA . LEU B 1 5 ? 4.133 26.516 20.016 1 46.69 5 LEU B CA 1
ATOM 694 C C . LEU B 1 5 ? 4.824 26.062 18.734 1 46.69 5 LEU B C 1
ATOM 696 O O . LEU B 1 5 ? 4.164 25.797 17.734 1 46.69 5 LEU B O 1
ATOM 700 N N . THR B 1 6 ? 6.168 26.406 18.672 1 52.09 6 THR B N 1
ATOM 701 C CA . THR B 1 6 ? 6.969 26.484 17.453 1 52.09 6 THR B CA 1
ATOM 702 C C . THR B 1 6 ? 7.055 25.125 16.766 1 52.09 6 THR B C 1
ATOM 704 O O . THR B 1 6 ? 7.172 25.031 15.547 1 52.09 6 THR B O 1
ATOM 707 N N . VAL B 1 7 ? 7.152 24.016 17.484 1 55.34 7 VAL B N 1
ATOM 708 C CA . VAL B 1 7 ? 7.492 22.719 16.922 1 55.34 7 VAL B CA 1
ATOM 709 C C . VAL B 1 7 ? 6.352 22.234 16.031 1 55.34 7 VAL B C 1
ATOM 711 O O . VAL B 1 7 ? 6.59 21.578 15.008 1 55.34 7 VAL B O 1
ATOM 714 N N . SER B 1 8 ? 5.125 23.078 16.156 1 77.38 8 SER B N 1
ATOM 715 C CA . SER B 1 8 ? 3.98 22.469 15.5 1 77.38 8 SER B CA 1
ATOM 716 C C . SER B 1 8 ? 3.996 22.719 14 1 77.38 8 SER B C 1
ATOM 718 O O . SER B 1 8 ? 3.807 21.797 13.203 1 77.38 8 SER B O 1
ATOM 720 N N . ILE B 1 9 ? 4.578 24.047 13.742 1 83.56 9 ILE B N 1
ATOM 721 C CA . ILE B 1 9 ? 4.5 24.328 12.32 1 83.56 9 ILE B CA 1
ATOM 722 C C . ILE B 1 9 ? 5.613 23.594 11.578 1 83.56 9 ILE B C 1
ATOM 724 O O . ILE B 1 9 ? 5.363 22.906 10.594 1 83.56 9 ILE B O 1
ATOM 728 N N . PRO B 1 10 ? 6.84 23.625 12.242 1 86.38 10 PRO B N 1
ATOM 729 C CA . PRO B 1 10 ? 7.898 22.875 11.57 1 86.38 10 PRO B CA 1
ATOM 730 C C . PRO B 1 10 ? 7.609 21.375 11.523 1 86.38 10 PRO B C 1
ATOM 732 O O . PRO B 1 10 ? 7.922 20.719 10.531 1 86.38 10 PRO B O 1
ATOM 735 N N . SER B 1 11 ? 6.996 20.859 12.57 1 87 11 SER B N 1
ATOM 736 C CA . SER B 1 11 ? 6.66 19.438 12.617 1 87 11 SER B CA 1
ATOM 737 C C . SER B 1 11 ? 5.594 19.094 11.586 1 87 11 SER B C 1
ATOM 739 O O . SER B 1 11 ? 5.668 18.031 10.945 1 87 11 SER B O 1
ATOM 741 N N . LEU B 1 12 ? 4.594 19.938 11.422 1 89.06 12 LEU B N 1
ATOM 742 C CA . LEU B 1 12 ? 3.555 19.719 10.422 1 89.06 12 LEU B CA 1
ATOM 743 C C . LEU B 1 12 ? 4.145 19.719 9.016 1 89.06 12 LEU B C 1
ATOM 745 O O . LEU B 1 12 ? 3.777 18.891 8.18 1 89.06 12 LEU B O 1
ATOM 749 N N . ARG B 1 13 ? 5.039 20.656 8.836 1 91.69 13 ARG B N 1
ATOM 750 C CA . ARG B 1 13 ? 5.684 20.75 7.531 1 91.69 13 ARG B CA 1
ATOM 751 C C . ARG B 1 13 ? 6.52 19.5 7.25 1 91.69 13 ARG B C 1
ATOM 753 O O . ARG B 1 13 ? 6.516 18.984 6.129 1 91.69 13 ARG B O 1
ATOM 760 N N . THR B 1 14 ? 7.203 19.078 8.273 1 92.38 14 THR B N 1
ATOM 761 C CA . THR B 1 14 ? 8.023 17.875 8.125 1 92.38 14 THR B CA 1
ATOM 762 C C . THR B 1 14 ? 7.145 16.656 7.836 1 92.38 14 THR B C 1
ATOM 764 O O . THR B 1 14 ? 7.438 15.875 6.93 1 92.38 14 THR B O 1
ATOM 767 N N . ALA B 1 15 ? 6.051 16.5 8.57 1 91.75 15 ALA B N 1
ATOM 768 C CA . ALA B 1 15 ? 5.129 15.391 8.367 1 91.75 15 ALA B CA 1
ATOM 769 C C . ALA B 1 15 ? 4.531 15.43 6.961 1 91.75 15 ALA B C 1
ATOM 771 O O . ALA B 1 15 ? 4.426 14.391 6.301 1 91.75 15 ALA B O 1
ATOM 772 N N . ALA B 1 16 ? 4.125 16.594 6.57 1 94 16 ALA B N 1
ATOM 773 C CA . ALA B 1 16 ? 3.588 16.75 5.219 1 94 16 ALA B CA 1
ATOM 774 C C . ALA B 1 16 ? 4.605 16.297 4.172 1 94 16 ALA B C 1
ATOM 776 O O . ALA B 1 16 ? 4.258 15.602 3.215 1 94 16 ALA B O 1
ATOM 777 N N . GLY B 1 17 ? 5.832 16.766 4.387 1 95.5 17 GLY B N 1
ATOM 778 C CA . GLY B 1 17 ? 6.898 16.391 3.467 1 95.5 17 GLY B CA 1
ATOM 779 C C . GLY B 1 17 ? 7.152 14.906 3.414 1 95.5 17 GLY B C 1
ATOM 780 O O . GLY B 1 17 ? 7.398 14.352 2.34 1 95.5 17 GLY B O 1
ATOM 781 N N . GLU B 1 18 ? 7.105 14.258 4.512 1 94.12 18 GLU B N 1
ATOM 782 C CA . GLU B 1 18 ? 7.316 12.812 4.574 1 94.12 18 GLU B CA 1
ATOM 783 C C . GLU B 1 18 ? 6.207 12.062 3.842 1 94.12 18 GLU B C 1
ATOM 785 O O . GLU B 1 18 ? 6.48 11.141 3.072 1 94.12 18 GLU B O 1
ATOM 790 N N . LEU B 1 19 ? 4.98 12.469 4.082 1 95.56 19 LEU B N 1
ATOM 791 C CA . LEU B 1 19 ? 3.855 11.82 3.416 1 95.56 19 LEU B CA 1
ATOM 792 C C . LEU B 1 19 ? 3.908 12.055 1.91 1 95.56 19 LEU B C 1
ATOM 794 O O . LEU B 1 19 ? 3.6 11.156 1.125 1 95.56 19 LEU B O 1
ATOM 798 N N . PHE B 1 20 ? 4.301 13.242 1.541 1 97.06 20 PHE B N 1
ATOM 799 C CA . PHE B 1 20 ? 4.465 13.555 0.128 1 97.06 20 PHE B CA 1
ATOM 800 C C . PHE B 1 20 ? 5.52 12.656 -0.51 1 97.06 20 PHE B C 1
ATOM 802 O O . PHE B 1 20 ? 5.297 12.109 -1.59 1 97.06 20 PHE B O 1
ATOM 809 N N . ALA B 1 21 ? 6.602 12.461 0.192 1 96.19 21 ALA B N 1
ATOM 810 C CA . ALA B 1 21 ? 7.695 11.648 -0.328 1 96.19 21 ALA B CA 1
ATOM 811 C C . ALA B 1 21 ? 7.258 10.195 -0.521 1 96.19 21 ALA B C 1
ATOM 813 O O . ALA B 1 21 ? 7.574 9.578 -1.54 1 96.19 21 ALA B O 1
ATOM 814 N N . ILE B 1 22 ? 6.504 9.688 0.389 1 95.12 22 ILE B N 1
ATOM 815 C CA . ILE B 1 22 ? 6.016 8.32 0.274 1 95.12 22 ILE B CA 1
ATOM 816 C C . ILE B 1 22 ? 5.062 8.211 -0.914 1 95.12 22 ILE B C 1
ATOM 818 O O . ILE B 1 22 ? 5.176 7.285 -1.724 1 95.12 22 ILE B O 1
ATOM 822 N N . SER B 1 23 ? 4.16 9.172 -1.016 1 96.81 23 SER B N 1
ATOM 823 C CA . SER B 1 23 ? 3.084 9.094 -1.998 1 96.81 23 SER B CA 1
ATOM 824 C C . SER B 1 23 ? 3.611 9.297 -3.414 1 96.81 23 SER B C 1
ATOM 826 O O . SER B 1 23 ? 2.977 8.883 -4.387 1 96.81 23 SER B O 1
ATOM 828 N N . THR B 1 24 ? 4.777 9.898 -3.541 1 96.56 24 THR B N 1
ATOM 829 C CA . THR B 1 24 ? 5.281 10.219 -4.871 1 96.56 24 THR B CA 1
ATOM 830 C C . THR B 1 24 ? 6.551 9.43 -5.18 1 96.56 24 THR B C 1
ATOM 832 O O . THR B 1 24 ? 7.219 9.688 -6.18 1 96.56 24 THR B O 1
ATOM 835 N N . ALA B 1 25 ? 6.883 8.531 -4.32 1 92.44 25 ALA B N 1
ATOM 836 C CA . ALA B 1 25 ? 8.094 7.738 -4.5 1 92.44 25 ALA B CA 1
ATOM 837 C C . ALA B 1 25 ? 8.016 6.895 -5.766 1 92.44 25 ALA B C 1
ATOM 839 O O . ALA B 1 25 ? 6.984 6.281 -6.047 1 92.44 25 ALA B O 1
ATOM 840 N N . ALA B 1 26 ? 9.086 6.785 -6.434 1 88.38 26 ALA B N 1
ATOM 841 C CA . ALA B 1 26 ? 9.156 5.98 -7.652 1 88.38 26 ALA B CA 1
ATOM 842 C C . ALA B 1 26 ? 9.039 4.492 -7.336 1 88.38 26 ALA B C 1
ATOM 844 O O . ALA B 1 26 ? 8.586 3.707 -8.172 1 88.38 26 ALA B O 1
ATOM 845 N N . ASP B 1 27 ? 9.383 4.223 -6.145 1 85.19 27 ASP B N 1
ATOM 846 C CA . ASP B 1 27 ? 9.406 2.809 -5.781 1 85.19 27 ASP B CA 1
ATOM 847 C C . ASP B 1 27 ? 8.188 2.434 -4.945 1 85.19 27 ASP B C 1
ATOM 849 O O . ASP B 1 27 ? 8.203 1.429 -4.23 1 85.19 27 ASP B O 1
ATOM 853 N N . PHE B 1 28 ? 7.125 3.314 -5.055 1 92.19 28 PHE B N 1
ATOM 854 C CA . PHE B 1 28 ? 5.871 2.854 -4.473 1 92.19 28 PHE B CA 1
ATOM 855 C C . PHE B 1 28 ? 5.461 1.51 -5.066 1 92.19 28 PHE B C 1
ATOM 857 O O . PHE B 1 28 ? 5.551 1.306 -6.277 1 92.19 28 PHE B O 1
ATOM 864 N N . PRO B 1 29 ? 5.066 0.641 -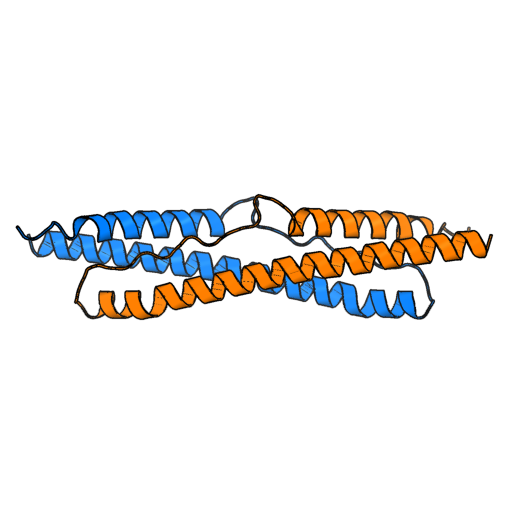4.184 1 91.44 29 PRO B N 1
ATOM 865 C CA . PRO B 1 29 ? 4.855 -0.717 -4.691 1 91.44 29 PRO B CA 1
ATOM 866 C C . PRO B 1 29 ? 3.818 -0.773 -5.812 1 91.44 29 PRO B C 1
ATOM 868 O O . PRO B 1 29 ? 2.82 -0.05 -5.77 1 91.44 29 PRO B O 1
ATOM 871 N N . ARG B 1 30 ? 4.254 -1.6 -6.758 1 89.56 30 ARG B N 1
ATOM 872 C CA . ARG B 1 30 ? 3.332 -1.986 -7.82 1 89.56 30 ARG B CA 1
ATOM 873 C C . ARG B 1 30 ? 3.174 -3.502 -7.883 1 89.56 30 ARG B C 1
ATOM 875 O O . ARG B 1 30 ? 4.125 -4.242 -7.621 1 89.56 30 ARG B O 1
ATOM 882 N N . ILE B 1 31 ? 1.958 -3.801 -8.172 1 90.81 31 ILE B N 1
ATOM 883 C CA . ILE B 1 31 ? 1.685 -5.23 -8.297 1 90.81 31 IL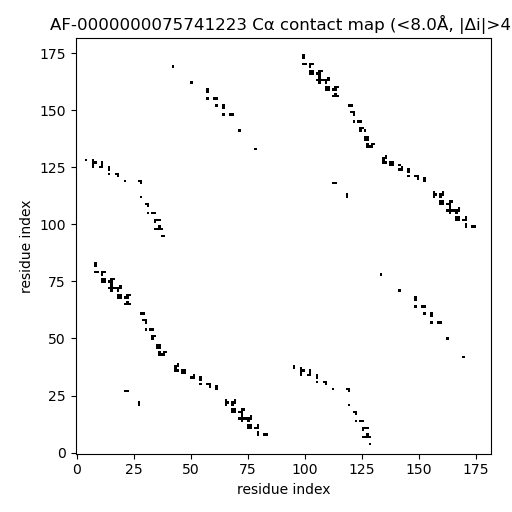E B CA 1
ATOM 884 C C . ILE B 1 31 ? 1.818 -5.66 -9.758 1 90.81 31 ILE B C 1
ATOM 886 O O . ILE B 1 31 ? 1.187 -5.078 -10.641 1 90.81 31 ILE B O 1
ATOM 890 N N . PRO B 1 32 ? 2.715 -6.621 -9.977 1 86.12 32 PRO B N 1
ATOM 891 C CA . PRO B 1 32 ? 2.891 -7.094 -11.352 1 86.12 32 PRO B CA 1
ATOM 892 C C . PRO B 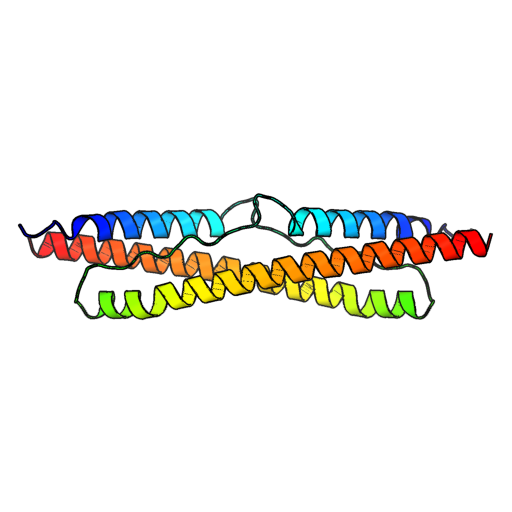1 32 ? 1.604 -7.656 -11.953 1 86.12 32 PRO B C 1
ATOM 894 O O . PRO B 1 32 ? 0.669 -7.988 -11.219 1 86.12 32 PRO B O 1
ATOM 897 N N . PRO B 1 33 ? 1.883 -7.738 -13.273 1 83.56 33 PRO B N 1
ATOM 898 C CA . PRO B 1 33 ? 0.738 -8.414 -13.891 1 83.56 33 PRO B CA 1
ATOM 899 C C . PRO B 1 33 ? 0.673 -9.898 -13.539 1 83.56 33 PRO B C 1
ATOM 901 O O . PRO B 1 33 ? 1.703 -10.516 -13.258 1 83.56 33 PRO B O 1
ATOM 904 N N . GLY B 1 34 ? -0.499 -10.375 -13.352 1 80.88 34 GLY B N 1
ATOM 905 C CA . GLY B 1 34 ? -0.725 -11.758 -12.977 1 80.88 34 GLY B CA 1
ATOM 906 C C . GLY B 1 34 ? -0.35 -12.742 -14.07 1 80.88 34 GLY B C 1
ATOM 907 O O . GLY B 1 34 ? -0.015 -12.336 -15.188 1 80.88 34 GLY B O 1
ATOM 908 N N . VAL B 1 35 ? 0.014 -13.969 -13.688 1 83.75 35 VAL B N 1
ATOM 909 C CA . VAL B 1 35 ? 0.213 -15.094 -14.594 1 83.75 35 VAL B CA 1
ATOM 910 C C . VAL B 1 35 ? -0.94 -16.094 -14.453 1 83.75 35 VAL B C 1
ATOM 912 O O . VAL B 1 35 ? -1.631 -16.094 -13.43 1 83.75 35 VAL B O 1
ATOM 915 N N . LEU B 1 36 ? -1.079 -16.781 -15.633 1 81.94 36 LEU B N 1
ATOM 916 C CA . LEU B 1 36 ? -2.123 -17.797 -15.586 1 81.94 36 LEU B CA 1
ATOM 917 C C . LEU B 1 36 ? -1.521 -19.188 -15.648 1 81.94 36 LEU B C 1
ATOM 919 O O . LEU B 1 36 ? -0.436 -19.391 -16.203 1 81.94 36 LEU B O 1
ATOM 923 N N . ALA B 1 37 ? -2.297 -20.047 -14.938 1 78.31 37 ALA B N 1
ATOM 924 C CA . ALA B 1 37 ? -1.953 -21.469 -15.062 1 78.31 37 ALA B CA 1
ATOM 925 C C . ALA B 1 37 ? -2.4 -22.016 -16.422 1 78.31 37 ALA B C 1
ATOM 927 O O . ALA B 1 37 ? -3.436 -21.609 -16.953 1 78.31 37 ALA B O 1
ATOM 928 N N . ILE B 1 38 ? -1.659 -22.984 -17.016 1 75.25 38 ILE B N 1
ATOM 929 C CA . ILE B 1 38 ? -1.958 -23.516 -18.328 1 75.25 38 ILE B CA 1
ATOM 930 C C . ILE B 1 38 ? -2.812 -24.781 -18.203 1 75.25 38 ILE B C 1
ATOM 932 O O . ILE B 1 38 ? -3.412 -25.234 -19.188 1 75.25 38 ILE B O 1
ATOM 936 N N . GLY B 1 39 ? -2.936 -25.297 -17.047 1 72.19 39 GLY B N 1
ATOM 937 C CA . GLY B 1 39 ? -3.668 -26.531 -16.859 1 72.19 39 GLY B CA 1
ATOM 938 C C . GLY B 1 39 ? -5.172 -26.375 -16.984 1 72.19 39 GLY B C 1
ATOM 939 O O . GLY B 1 39 ? -5.688 -25.25 -16.859 1 72.19 39 GLY B O 1
ATOM 940 N N . THR B 1 40 ? -5.789 -27.5 -17.375 1 79.81 40 THR B N 1
ATOM 941 C CA . THR B 1 40 ? -7.242 -27.5 -17.516 1 79.81 40 THR B CA 1
ATOM 942 C C . THR B 1 40 ? -7.895 -28.234 -16.344 1 79.81 40 THR B C 1
ATOM 944 O O . THR B 1 40 ? -9.117 -28.375 -16.297 1 79.81 40 THR B O 1
ATOM 947 N N . ASP B 1 41 ? -7.059 -28.609 -15.414 1 79 41 ASP B N 1
ATOM 948 C CA . ASP B 1 41 ? -7.598 -29.281 -14.227 1 79 41 ASP B CA 1
ATOM 949 C C . ASP B 1 41 ? -8.32 -28.281 -13.328 1 79 41 ASP B C 1
ATOM 951 O O . ASP B 1 41 ? -8.164 -27.062 -13.484 1 79 41 ASP B O 1
ATOM 955 N N . PRO B 1 42 ? -9.148 -28.797 -12.375 1 81.94 42 PRO B N 1
ATOM 956 C CA . PRO B 1 42 ? -9.945 -27.922 -11.523 1 81.94 42 PRO B CA 1
ATOM 957 C C . PRO B 1 42 ? -9.094 -26.938 -10.734 1 81.94 42 PRO B C 1
ATOM 959 O O . PRO B 1 42 ? -9.5 -25.781 -10.531 1 81.94 42 PRO B O 1
ATOM 962 N N . ALA B 1 43 ? -7.996 -27.266 -10.305 1 75.56 43 ALA B N 1
ATOM 963 C CA . ALA B 1 43 ? -7.121 -26.359 -9.562 1 75.56 43 ALA B CA 1
ATOM 964 C C . ALA B 1 43 ? -6.633 -25.219 -10.438 1 75.56 43 ALA B C 1
ATOM 966 O O . ALA B 1 43 ? -6.605 -24.062 -10 1 75.56 43 ALA B O 1
ATOM 967 N N . SER B 1 44 ? -6.281 -25.516 -11.625 1 79.94 44 SER B N 1
ATOM 968 C CA . SER B 1 44 ? -5.844 -24.5 -12.578 1 79.94 44 SER B CA 1
ATOM 969 C C . SER B 1 44 ? -6.973 -23.516 -12.906 1 79.94 44 SER B C 1
ATOM 971 O O . SER B 1 44 ? -6.762 -22.312 -12.961 1 79.94 44 SER B O 1
ATOM 973 N N . VAL B 1 45 ? -8.047 -24.078 -13.102 1 83.81 45 VAL B N 1
ATOM 974 C CA . VAL B 1 45 ? -9.211 -23.266 -13.438 1 83.81 45 VAL B CA 1
ATOM 975 C C . VAL B 1 45 ? -9.539 -22.328 -12.273 1 83.81 45 VAL B C 1
ATOM 977 O O . VAL B 1 45 ? -9.781 -21.141 -12.477 1 83.81 45 VAL B O 1
ATOM 980 N N . HIS B 1 46 ? -9.5 -22.891 -11.062 1 84.19 46 HIS B N 1
ATOM 981 C CA . HIS B 1 46 ? -9.758 -22.094 -9.867 1 84.19 46 HIS B CA 1
ATOM 982 C C . HIS B 1 46 ? -8.727 -20.984 -9.711 1 84.19 46 HIS B C 1
ATOM 984 O O . HIS B 1 46 ? -9.078 -19.828 -9.438 1 84.19 46 HIS B O 1
ATOM 990 N N . PHE B 1 47 ? -7.5 -21.281 -9.938 1 83.62 47 PHE B N 1
ATOM 991 C CA . PHE B 1 47 ? -6.422 -20.312 -9.852 1 83.62 47 PHE B CA 1
ATOM 992 C C . PHE B 1 47 ? -6.629 -19.188 -10.867 1 83.62 47 PHE B C 1
ATOM 994 O O . PHE B 1 47 ? -6.504 -18.016 -10.531 1 83.62 47 PHE B O 1
ATOM 1001 N N . ASN B 1 48 ? -6.953 -19.531 -12.062 1 86.12 48 ASN B N 1
ATOM 1002 C CA . ASN B 1 48 ? -7.086 -18.562 -13.148 1 86.12 48 ASN B CA 1
ATOM 1003 C C . ASN B 1 48 ? -8.305 -17.672 -12.961 1 86.12 48 ASN B C 1
ATOM 1005 O O . ASN B 1 48 ? -8.336 -16.531 -13.453 1 86.12 48 ASN B O 1
ATOM 1009 N N . ARG B 1 49 ? -9.172 -18.141 -12.18 1 88.25 49 ARG B N 1
ATOM 1010 C CA . ARG B 1 49 ? -10.359 -17.344 -11.898 1 88.25 49 ARG B CA 1
ATOM 1011 C C . ARG B 1 49 ? -10.094 -16.344 -10.773 1 88.25 49 ARG B C 1
ATOM 1013 O O . ARG B 1 49 ? -10.484 -15.188 -10.867 1 88.25 49 ARG B O 1
ATOM 1020 N N . LEU B 1 50 ? -9.32 -16.719 -9.781 1 86.69 50 LEU B N 1
ATOM 1021 C CA . LEU B 1 50 ? -9.227 -15.922 -8.555 1 86.69 50 LEU B CA 1
ATOM 1022 C C . LEU B 1 50 ? -8 -15.016 -8.586 1 86.69 50 LEU B C 1
ATOM 1024 O O . LEU B 1 50 ? -8.062 -13.867 -8.133 1 86.69 50 LEU B O 1
ATOM 1028 N N . SER B 1 51 ? -6.973 -15.469 -9.234 1 89.5 51 SER B N 1
ATOM 1029 C CA . SER B 1 51 ? -5.691 -14.789 -9.094 1 89.5 51 SER B CA 1
ATOM 1030 C C . SER B 1 51 ? -5.719 -13.422 -9.781 1 89.5 51 SER B C 1
ATOM 1032 O O . SER B 1 51 ? -5.359 -12.414 -9.172 1 89.5 51 SER B O 1
ATOM 1034 N N . PRO B 1 52 ? -6.242 -13.359 -11.039 1 88.69 52 PRO B N 1
ATOM 1035 C CA . PRO B 1 52 ? -6.27 -12.047 -11.68 1 88.69 52 PRO B CA 1
ATOM 1036 C C . PRO B 1 52 ? -7.152 -11.047 -10.938 1 88.69 52 PRO B C 1
ATOM 1038 O O . PRO B 1 52 ? -6.805 -9.867 -10.828 1 88.69 52 PRO B O 1
ATOM 1041 N N . ALA B 1 53 ? -8.195 -11.523 -10.43 1 91.69 53 ALA B N 1
ATOM 1042 C CA . ALA B 1 53 ? -9.109 -10.648 -9.703 1 91.69 53 ALA B CA 1
ATOM 1043 C C . ALA B 1 53 ? -8.477 -10.148 -8.406 1 91.69 53 ALA B C 1
ATOM 1045 O O . ALA B 1 53 ? -8.602 -8.969 -8.07 1 91.69 53 ALA B O 1
ATOM 1046 N N . MET B 1 54 ? -7.801 -11 -7.797 1 94.06 54 MET B N 1
ATOM 1047 C CA . MET B 1 54 ? -7.148 -10.641 -6.543 1 94.06 54 MET B CA 1
ATOM 1048 C C . MET B 1 54 ? -6.02 -9.641 -6.785 1 94.06 54 MET B C 1
ATOM 1050 O O . MET B 1 54 ? -5.906 -8.641 -6.078 1 94.06 54 MET B O 1
ATOM 1054 N N . LEU B 1 55 ? -5.312 -9.891 -7.758 1 94.25 55 LEU B N 1
ATOM 1055 C CA . LEU B 1 55 ? -4.207 -9 -8.078 1 94.25 55 LEU B CA 1
ATOM 1056 C C . LEU B 1 55 ? -4.727 -7.617 -8.484 1 94.25 55 LEU B C 1
ATOM 1058 O O . LEU B 1 55 ? -4.164 -6.598 -8.078 1 94.25 55 LEU B O 1
ATOM 1062 N N . GLY B 1 56 ? -5.762 -7.598 -9.258 1 94 56 GLY B N 1
ATOM 1063 C CA . GLY B 1 56 ? -6.383 -6.34 -9.648 1 94 56 GLY B CA 1
ATOM 1064 C C . GLY B 1 56 ? -6.895 -5.543 -8.461 1 94 56 GLY B C 1
ATOM 1065 O O . GLY B 1 56 ? -6.688 -4.332 -8.383 1 94 56 GLY B O 1
ATOM 1066 N N . THR B 1 57 ? -7.543 -6.246 -7.547 1 95.94 57 THR B N 1
ATOM 1067 C CA . THR B 1 57 ? -8.094 -5.617 -6.352 1 95.94 57 THR B CA 1
ATOM 1068 C C . THR B 1 57 ? -6.977 -5.047 -5.48 1 95.94 57 THR B C 1
ATOM 1070 O O . THR B 1 57 ? -7.074 -3.914 -5 1 95.94 57 THR B O 1
ATOM 1073 N N . LEU B 1 58 ? -5.926 -5.781 -5.387 1 96 58 LEU B N 1
ATOM 1074 C CA . LEU B 1 58 ? -4.805 -5.34 -4.562 1 96 58 LEU B CA 1
ATOM 1075 C C . LEU B 1 58 ? -4.121 -4.129 -5.188 1 96 58 LEU B C 1
ATOM 1077 O O . LEU B 1 58 ? -3.717 -3.203 -4.48 1 96 58 LEU B O 1
ATOM 1081 N N . ASN B 1 59 ? -4.051 -4.133 -6.449 1 95.62 59 ASN B N 1
ATOM 1082 C CA . ASN B 1 59 ? -3.475 -2.988 -7.148 1 95.62 59 ASN B CA 1
ATOM 1083 C C . ASN B 1 59 ? -4.32 -1.732 -6.957 1 95.62 59 ASN B C 1
ATOM 1085 O O . ASN B 1 59 ? -3.787 -0.652 -6.699 1 95.62 59 ASN B O 1
ATOM 1089 N N . ALA B 1 60 ? -5.535 -1.865 -7.059 1 96.75 60 ALA B N 1
ATOM 1090 C CA . ALA B 1 60 ? -6.438 -0.731 -6.883 1 96.75 60 ALA B CA 1
ATOM 1091 C C . ALA B 1 60 ? -6.371 -0.189 -5.461 1 96.75 60 ALA B C 1
ATOM 1093 O O . ALA B 1 60 ? -6.414 1.025 -5.25 1 96.75 60 ALA B O 1
ATOM 1094 N N . ARG B 1 61 ? -6.246 -1.069 -4.551 1 97.31 61 ARG B N 1
ATOM 1095 C CA . ARG B 1 61 ? -6.168 -0.656 -3.152 1 97.31 61 ARG B CA 1
ATOM 1096 C C . ARG B 1 61 ? -4.855 0.074 -2.871 1 97.31 61 ARG B C 1
ATOM 1098 O O . ARG B 1 61 ? -4.84 1.071 -2.146 1 97.31 61 ARG B O 1
ATOM 1105 N N . LEU B 1 62 ? -3.846 -0.395 -3.5 1 96.62 62 LEU B N 1
ATOM 1106 C CA . LEU B 1 62 ? -2.553 0.264 -3.346 1 96.62 62 LEU B CA 1
ATOM 1107 C C . LEU B 1 62 ? -2.586 1.668 -3.943 1 96.62 62 LEU B C 1
ATOM 1109 O O . LEU B 1 62 ? -2.107 2.621 -3.324 1 96.62 62 LEU B O 1
ATOM 1113 N N . LEU B 1 63 ? -3.211 1.82 -5.031 1 96.38 63 LEU B N 1
ATOM 1114 C CA . LEU B 1 63 ? -3.322 3.117 -5.691 1 96.38 63 LEU B CA 1
ATOM 1115 C C . LEU B 1 63 ? -4.18 4.074 -4.867 1 96.38 63 LEU B C 1
ATOM 1117 O O . LEU B 1 63 ? -3.871 5.262 -4.77 1 96.38 63 LEU B O 1
ATOM 1121 N N . ALA B 1 64 ? -5.195 3.584 -4.281 1 97.44 64 ALA B N 1
ATOM 1122 C CA . ALA B 1 64 ? -6.07 4.406 -3.447 1 97.44 64 ALA B CA 1
ATOM 1123 C C . ALA B 1 64 ? -5.328 4.918 -2.217 1 97.44 64 ALA B C 1
ATOM 1125 O O . ALA B 1 64 ? -5.52 6.066 -1.805 1 97.44 64 ALA B O 1
ATOM 1126 N N . ILE B 1 65 ? -4.496 4.066 -1.652 1 97.25 65 ILE B N 1
ATOM 1127 C CA . ILE B 1 65 ? -3.697 4.48 -0.502 1 97.25 65 ILE B CA 1
ATOM 1128 C C . ILE B 1 65 ? -2.701 5.559 -0.923 1 97.25 65 ILE B C 1
ATOM 1130 O O . ILE B 1 65 ? -2.523 6.555 -0.22 1 97.25 65 ILE B O 1
ATOM 1134 N N . GLN B 1 66 ? -2.121 5.363 -2.027 1 96.69 66 GLN B N 1
ATOM 1135 C CA . GLN B 1 66 ? -1.18 6.344 -2.557 1 96.69 66 GLN B CA 1
ATOM 1136 C C . GLN B 1 66 ? -1.843 7.711 -2.725 1 96.69 66 GLN B C 1
ATOM 1138 O O . GLN B 1 66 ? -1.294 8.727 -2.303 1 96.69 66 GLN B O 1
ATOM 1143 N N . LYS B 1 67 ? -2.971 7.754 -3.258 1 97.69 67 LYS B N 1
ATOM 1144 C CA . LYS B 1 67 ? -3.715 8.992 -3.469 1 97.69 67 LYS B CA 1
ATOM 1145 C C . LYS B 1 67 ? -4.109 9.633 -2.141 1 97.69 67 LYS B C 1
ATOM 1147 O O . LYS B 1 67 ? -4.047 10.852 -1.991 1 97.69 67 LYS B O 1
ATOM 1152 N N . ALA B 1 68 ? -4.52 8.812 -1.23 1 96.69 68 ALA B N 1
ATOM 1153 C CA . ALA B 1 68 ? -4.91 9.312 0.085 1 96.69 68 ALA B CA 1
ATOM 1154 C C . ALA B 1 68 ? -3.727 9.953 0.804 1 96.69 68 ALA B C 1
ATOM 1156 O O . ALA B 1 68 ? -3.871 11 1.44 1 96.69 68 ALA B O 1
ATOM 1157 N N . LEU B 1 69 ? -2.568 9.344 0.701 1 96.44 69 LEU B N 1
ATOM 1158 C CA . LEU B 1 69 ? -1.355 9.891 1.3 1 96.44 69 LEU B CA 1
ATOM 1159 C C . LEU B 1 69 ? -1.006 11.242 0.68 1 96.44 69 LEU B C 1
ATOM 1161 O O . LEU B 1 69 ? -0.637 12.18 1.391 1 96.44 69 LEU B O 1
ATOM 1165 N N . PHE B 1 70 ? -1.17 11.352 -0.593 1 97.44 70 PHE B N 1
ATOM 1166 C CA . PHE B 1 70 ? -0.893 12.594 -1.308 1 97.44 70 PHE B CA 1
ATOM 1167 C C . PHE B 1 70 ? -1.824 13.703 -0.841 1 97.44 70 PHE B C 1
ATOM 1169 O O . PHE B 1 70 ? -1.375 14.812 -0.546 1 97.44 70 PHE B O 1
ATOM 1176 N N . GLN B 1 71 ? -3.059 13.352 -0.692 1 94.94 71 GLN B N 1
ATOM 1177 C CA . GLN B 1 71 ? -4.043 14.344 -0.275 1 94.94 71 GLN B CA 1
ATOM 1178 C C . GLN B 1 71 ? -3.811 14.781 1.171 1 94.94 71 GLN B C 1
ATOM 1180 O O . GLN B 1 71 ? -3.9 15.961 1.492 1 94.94 71 GLN B O 1
ATOM 1185 N N . LEU B 1 72 ? -3.518 13.805 1.963 1 93.38 72 LEU B N 1
ATOM 1186 C CA . LEU B 1 72 ? -3.262 14.133 3.361 1 93.38 72 LEU B CA 1
ATOM 1187 C C . LEU B 1 72 ? -2.023 15.016 3.494 1 93.38 72 LEU B C 1
ATOM 1189 O O . LEU B 1 72 ? -2.006 15.953 4.297 1 93.38 72 LEU B O 1
ATOM 1193 N N . SER B 1 73 ? -1.03 14.688 2.738 1 95.12 73 SER B N 1
ATOM 1194 C CA . SER B 1 73 ? 0.173 15.516 2.746 1 95.12 73 SER B CA 1
ATOM 1195 C C . SER B 1 73 ? -0.145 16.953 2.383 1 95.12 73 SER B C 1
ATOM 1197 O O . SER B 1 73 ? 0.357 17.891 3.016 1 95.12 73 SER B O 1
ATOM 1199 N N . ASN B 1 74 ? -0.984 17.141 1.391 1 93.69 74 ASN B N 1
ATOM 1200 C CA . ASN B 1 74 ? -1.388 18.484 0.971 1 93.69 74 ASN B CA 1
ATOM 1201 C C . ASN B 1 74 ? -2.186 19.188 2.061 1 93.69 74 ASN B C 1
ATOM 1203 O O . ASN B 1 74 ? -2.006 20.391 2.283 1 93.69 74 ASN B O 1
ATOM 1207 N N . ASP B 1 75 ? -3.061 18.453 2.611 1 89 75 ASP B N 1
ATOM 1208 C CA . ASP B 1 75 ? -3.861 19.016 3.691 1 89 75 ASP B CA 1
ATOM 1209 C C . ASP B 1 75 ? -2.975 19.5 4.836 1 89 75 ASP B C 1
ATOM 1211 O O . ASP B 1 75 ? -3.203 20.578 5.391 1 89 75 ASP B O 1
ATOM 1215 N N . MET B 1 76 ? -1.949 18.844 5.191 1 90.5 76 MET B N 1
ATOM 1216 C CA . MET B 1 76 ? -1.035 19.203 6.273 1 90.5 76 MET B CA 1
ATOM 1217 C C . MET B 1 76 ? -0.182 20.406 5.895 1 90.5 76 MET B C 1
ATOM 1219 O O . MET B 1 76 ? 0.046 21.297 6.719 1 90.5 76 MET B O 1
ATOM 1223 N N . ALA B 1 77 ? 0.246 20.438 4.652 1 92.25 77 ALA B N 1
ATOM 1224 C CA . ALA B 1 77 ? 1.028 21.578 4.172 1 92.25 77 ALA B CA 1
ATOM 1225 C C . ALA B 1 77 ? 0.2 22.859 4.184 1 92.25 77 ALA B C 1
ATOM 1227 O O . ALA B 1 77 ? 0.694 23.922 4.57 1 92.25 77 ALA B O 1
ATOM 1228 N N . ALA B 1 78 ? -0.998 22.703 3.764 1 88.44 78 ALA B N 1
ATOM 1229 C CA . ALA B 1 78 ? -1.901 23.859 3.768 1 88.44 78 ALA B CA 1
ATOM 1230 C C . ALA B 1 78 ? -2.158 24.344 5.188 1 88.44 78 ALA B C 1
ATOM 1232 O O . ALA B 1 78 ? -2.201 25.547 5.438 1 88.44 78 ALA B O 1
ATOM 1233 N N . ALA B 1 79 ? -2.314 23.406 6.09 1 85.56 79 ALA B N 1
ATOM 1234 C CA . ALA B 1 79 ? -2.512 23.781 7.488 1 85.56 79 ALA B CA 1
ATOM 1235 C C . ALA B 1 79 ? -1.29 24.5 8.047 1 85.56 79 ALA B C 1
ATOM 1237 O O . ALA B 1 79 ? -1.424 25.516 8.742 1 85.56 79 ALA B O 1
ATOM 1238 N N . ALA B 1 80 ? -0.11 24.031 7.738 1 88.12 80 ALA B N 1
ATOM 1239 C CA . ALA B 1 80 ? 1.122 24.672 8.195 1 88.12 80 ALA B CA 1
ATOM 1240 C C . ALA B 1 80 ? 1.228 26.109 7.672 1 88.12 80 ALA B C 1
ATOM 1242 O O . ALA B 1 80 ? 1.614 27.016 8.406 1 88.12 80 ALA B O 1
ATOM 1243 N N . ARG B 1 81 ? 0.885 26.297 6.434 1 87.75 81 ARG B N 1
ATOM 1244 C CA . ARG B 1 81 ? 0.917 27.625 5.824 1 87.75 81 ARG B CA 1
ATOM 1245 C C . ARG B 1 81 ? -0.08 28.562 6.5 1 87.75 81 ARG B C 1
ATOM 1247 O O . ARG B 1 81 ? 0.235 29.719 6.77 1 87.75 81 ARG B O 1
ATOM 1254 N N . ALA B 1 82 ? -1.211 28.094 6.727 1 82.81 82 ALA B N 1
ATOM 1255 C CA . ALA B 1 82 ? -2.24 28.891 7.383 1 82.81 82 ALA B CA 1
ATOM 1256 C C . ALA B 1 82 ? -1.79 29.328 8.773 1 82.81 82 ALA B C 1
ATOM 1258 O O . ALA B 1 82 ? -2.006 30.469 9.172 1 82.81 82 ALA B O 1
ATOM 1259 N N . 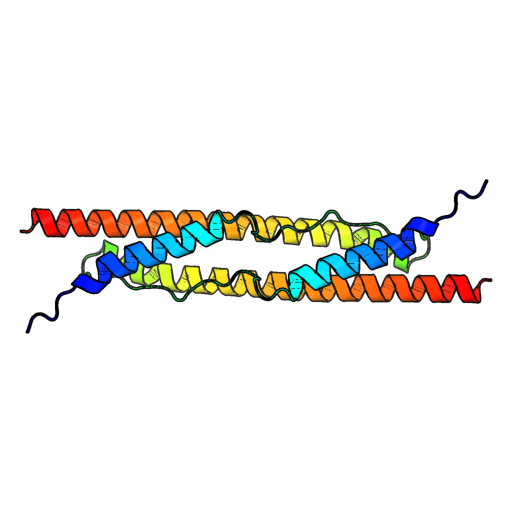TYR B 1 83 ? -1.121 28.391 9.391 1 81.31 83 TYR B N 1
ATOM 1260 C CA . TYR B 1 83 ? -0.638 28.719 10.727 1 81.31 83 TYR B CA 1
ATOM 1261 C C . TYR B 1 83 ? 0.485 29.75 10.672 1 81.31 83 TYR B C 1
ATOM 1263 O O . TYR B 1 83 ? 0.569 30.641 11.516 1 81.31 83 TYR B O 1
ATOM 1271 N N . GLN B 1 84 ? 1.311 29.641 9.797 1 84 84 GLN B N 1
ATOM 1272 C CA . GLN B 1 84 ? 2.4 30.594 9.617 1 84 84 GLN B CA 1
ATOM 1273 C C . GLN B 1 84 ? 1.868 32 9.312 1 84 84 GLN B C 1
ATOM 1275 O O . GLN B 1 84 ? 2.369 33 9.852 1 84 84 GLN B O 1
ATOM 1280 N N . GLU B 1 85 ? 0.854 32.062 8.516 1 83.81 85 GLU B N 1
ATOM 1281 C CA . GLU B 1 85 ? 0.251 33.344 8.156 1 83.81 85 GLU B CA 1
ATOM 1282 C C . GLU B 1 85 ? -0.457 33.969 9.352 1 83.81 85 GLU B C 1
ATOM 1284 O O . GLU B 1 85 ? -0.376 35.188 9.562 1 83.81 85 GLU B O 1
ATOM 1289 N N . ALA B 1 86 ? -1.128 33.156 10.102 1 77.56 86 ALA B N 1
ATOM 1290 C CA . ALA B 1 86 ? -1.799 33.656 11.305 1 77.56 86 ALA B CA 1
ATOM 1291 C C . ALA B 1 86 ? -0.788 34.188 12.32 1 77.56 86 ALA B C 1
ATOM 1293 O O . ALA B 1 86 ? -1.022 35.188 12.969 1 77.56 86 ALA B O 1
ATOM 1294 N N . ASP B 1 87 ? 0.273 33.438 12.477 1 76 87 ASP B N 1
ATOM 1295 C CA . ASP B 1 87 ? 1.319 33.875 13.391 1 76 87 ASP B CA 1
ATOM 1296 C C . ASP B 1 87 ? 1.93 35.219 12.93 1 76 87 ASP B C 1
ATOM 1298 O O . ASP B 1 87 ? 2.207 36.094 13.742 1 76 87 ASP B O 1
ATOM 1302 N N . ALA B 1 88 ? 2.107 35.375 11.711 1 77.75 88 ALA B N 1
ATOM 1303 C CA . ALA B 1 88 ? 2.703 36.562 11.141 1 77.75 88 ALA B CA 1
ATOM 1304 C C . ALA B 1 88 ? 1.749 37.75 11.25 1 77.75 88 ALA B C 1
ATOM 1306 O O . ALA B 1 88 ? 2.184 38.906 11.445 1 77.75 88 ALA B O 1
ATOM 1307 N N . ALA B 1 89 ? 0.523 37.469 11.102 1 79.38 89 ALA B N 1
ATOM 1308 C CA . ALA B 1 89 ? -0.477 38.531 11.156 1 79.38 89 ALA B CA 1
ATOM 1309 C C . ALA B 1 89 ? -0.708 39 12.594 1 79.38 89 ALA B C 1
ATOM 1311 O O . ALA B 1 89 ? -1.141 40.125 12.828 1 79.38 89 ALA B O 1
ATOM 1312 N N . GLY B 1 90 ? -0.66 37.906 13.352 1 65.19 90 GLY B N 1
ATOM 1313 C CA . GLY B 1 90 ? -0.877 38.25 14.742 1 65.19 90 GLY B CA 1
ATOM 1314 C C . GLY B 1 90 ? 0.331 38.906 15.391 1 65.19 90 GLY B C 1
ATOM 1315 O O . GLY B 1 90 ? 0.227 39.5 16.469 1 65.19 90 GLY B O 1
ATOM 1316 N N . ARG B 1 91 ? 1.548 38.875 14.758 1 54.25 91 ARG B N 1
ATOM 1317 C CA . ARG B 1 91 ? 2.719 39.594 15.266 1 54.25 91 ARG B CA 1
ATOM 1318 C C . ARG B 1 91 ? 2.785 41 14.695 1 54.25 91 ARG B C 1
ATOM 1320 O O . ARG B 1 91 ? 2.283 41.281 13.602 1 54.25 91 ARG B O 1
#

Sequence (182 aa):
MTSPLTVSIPSLRTAAGELFAISTAADFPRIPPGVLAIGTDPASVHFNRLSPAMLGTLNARLLAIQKALFQLSNDMAAAARAYQEADAAGRMTSPLTVSIPSLRTAAGELFAISTAADFPRIPPGVLAIGTDPASVHFNRLSPAMLGTLNARLLAIQKALFQLSNDMAAAARAYQEADAAGR

Foldseek 3Di:
DPPPPPCQLVVLLVLLVVLQCQLPPPVQDAQDQDDADPDPDPVRVVCRVVVRVVSVVVRVVSNVVSVVSNVVSVVSNVVSVVVVVVVVVVD/DPPPPPCLLVVLLVLLVVLQCQLPPPVQDAQDQDDADPDPDPVRVVCRVVVRVVSVVVRVVSNVVSVVSNVVSVVSNVVSVVVVVVVVVVD

pLDDT: mean 84.62, std 14.72, range [28.47, 97.69]

Solvent-accessible surface area (backbone atoms only — not comparable to full-atom values): 9912 Å² total; per-residue (Å²): 130,80,72,78,68,59,62,24,46,57,44,30,40,49,51,14,50,52,33,37,49,57,42,66,38,88,78,52,86,75,71,71,82,75,77,59,56,71,52,86,48,71,67,27,49,51,46,52,60,47,48,53,55,50,49,51,52,51,39,52,50,50,52,52,50,34,52,50,34,38,49,50,14,49,53,34,40,52,50,28,51,52,49,51,52,49,54,56,66,74,94,130,80,72,75,71,58,61,26,44,59,44,30,40,50,51,15,51,51,34,37,50,57,43,66,38,89,77,50,86,74,70,70,84,72,78,59,57,71,52,86,48,72,67,27,48,53,46,51,60,47,49,51,54,50,49,52,52,51,39,52,51,49,52,51,50,34,51,50,34,39,50,49,15,50,54,33,39,52,50,28,50,53,50,52,51,50,54,56,68,73,94